Protein AF-A0A430GY52-F1 (afdb_monomer)

Secondary structure (DSSP, 8-state):
------EEEEEEEEEEEETTEEEEEEEEEPPPHHHHHHHHHHH-TT-HHHHHHHHHHHHEEEETTB-GGG--HHHHHTS-HHHHHHHHHHHHHHHHHHHHHHHHS--------------

Foldseek 3Di:
DDDPFDKDWDFFPFAADDPNDGWTIWMFTAFDVVLLVVLCVVPNPPDPVLSVLQSLLQGICDTRPDGSVRSGSVRSVPDDVRRVVVSVVRNVVSVVVVVVVVVPPPPPPPDPDDDDDDD

Sequence (119 aa):
MSVKGITITGTLKQGVEVAGVLHRDFEMRLPTLGDNIDAVDQVGGHNGVAVNAALMARQLVRLGTLEPKQITYDLLCSMHPSDYNQLDAASGELEKKRQAAIAAAPNSSASATDSSKPV

Nearest PDB structures (foldseek):
  3klu-assembly1_A  TM=5.279E-01  e=9.182E-01  Bacillus subtilis

pLDDT: mean 89.35, std 16.71, range [30.77, 98.5]

Solvent-accessible surface area (backbone atoms only — not comparable to full-atom values): 7065 Å² total; per-residue (Å²): 135,80,78,86,74,68,70,47,71,54,67,44,86,84,42,47,75,54,97,90,41,78,25,34,46,34,33,33,43,74,79,52,72,64,44,51,52,55,12,29,74,72,69,37,82,88,42,68,67,59,23,50,43,30,30,50,22,71,20,31,59,30,44,49,90,39,50,44,91,69,44,35,44,70,57,55,72,70,41,55,69,72,42,53,52,50,52,52,51,50,52,54,50,46,50,51,51,50,52,53,54,59,72,67,47,79,77,84,73,75,79,80,73,89,81,80,87,82,135

Structure (mmCIF, N/CA/C/O backbone):
data_AF-A0A430GY52-F1
#
_entry.id   AF-A0A430GY52-F1
#
loop_
_atom_site.group_PDB
_atom_site.id
_atom_site.type_symbol
_atom_site.label_atom_id
_atom_site.label_alt_id
_atom_site.label_comp_id
_atom_site.label_asym_id
_atom_site.label_entity_id
_atom_site.label_seq_id
_atom_site.pdbx_PDB_ins_code
_atom_site.Cartn_x
_atom_site.Cartn_y
_atom_site.Cartn_z
_atom_site.occupancy
_atom_site.B_iso_or_equiv
_atom_site.auth_seq_id
_atom_site.auth_comp_id
_atom_site.auth_asym_id
_atom_site.auth_atom_id
_atom_site.pdbx_PDB_model_num
ATOM 1 N N . MET A 1 1 ? 2.456 -14.881 18.045 1.00 30.77 1 MET A N 1
ATOM 2 C CA . MET A 1 1 ? 1.291 -14.136 18.568 1.00 30.77 1 MET A CA 1
ATOM 3 C C . MET A 1 1 ? 1.140 -12.889 17.712 1.00 30.77 1 MET A C 1
ATOM 5 O O . MET A 1 1 ? 1.962 -11.994 17.841 1.00 30.77 1 MET A O 1
ATOM 9 N N . SER A 1 2 ? 0.196 -12.859 16.770 1.00 35.78 2 SER A N 1
ATOM 10 C CA . SER A 1 2 ? -0.017 -11.660 15.949 1.00 35.78 2 SER A CA 1
ATOM 11 C C . SER A 1 2 ? -0.914 -10.698 16.710 1.00 35.78 2 SER A C 1
ATOM 13 O O . SER A 1 2 ? -2.072 -11.013 16.979 1.00 35.78 2 SER A O 1
ATOM 15 N N . VAL A 1 3 ? -0.382 -9.526 17.056 1.00 44.19 3 VAL A N 1
ATOM 16 C CA . VAL A 1 3 ? -1.216 -8.364 17.374 1.00 44.19 3 VAL A CA 1
ATOM 17 C C . VAL A 1 3 ? -2.144 -8.176 16.174 1.00 44.19 3 VAL A C 1
ATOM 19 O O . VAL A 1 3 ? -1.662 -8.075 15.046 1.00 44.19 3 VAL A O 1
ATOM 22 N N . LYS A 1 4 ? -3.465 -8.203 16.383 1.00 54.88 4 LYS A N 1
ATOM 23 C CA . LYS A 1 4 ? -4.430 -7.921 15.315 1.00 54.88 4 LYS A CA 1
ATOM 24 C C . LYS A 1 4 ? -4.205 -6.468 14.886 1.00 54.88 4 LYS A C 1
ATOM 26 O O . LYS A 1 4 ? -4.580 -5.551 15.609 1.00 54.88 4 LYS A O 1
ATOM 31 N N . GLY A 1 5 ? -3.476 -6.277 13.787 1.00 74.38 5 GLY A N 1
ATOM 32 C CA . GLY A 1 5 ? -3.084 -4.957 13.301 1.00 74.38 5 GLY A CA 1
ATOM 33 C C . GLY A 1 5 ? -4.307 -4.144 12.888 1.00 74.38 5 GLY A C 1
ATOM 34 O O . GLY A 1 5 ? -5.255 -4.696 12.333 1.00 74.38 5 GLY A O 1
ATOM 35 N N . ILE A 1 6 ? -4.293 -2.843 13.176 1.00 92.19 6 ILE A N 1
ATOM 36 C CA . ILE A 1 6 ? -5.305 -1.917 12.661 1.00 92.19 6 ILE A CA 1
ATOM 37 C C . ILE A 1 6 ? -5.116 -1.725 11.150 1.00 92.19 6 ILE A C 1
ATOM 39 O O . ILE A 1 6 ? -3.982 -1.718 10.662 1.00 92.19 6 ILE A O 1
ATOM 43 N N . THR A 1 7 ? -6.220 -1.552 10.427 1.00 96.56 7 THR A N 1
ATOM 44 C CA . THR A 1 7 ? -6.231 -1.230 8.994 1.00 96.56 7 THR A CA 1
ATOM 45 C C . THR A 1 7 ? -6.953 0.090 8.731 1.00 96.56 7 THR A C 1
ATOM 47 O O . THR A 1 7 ? -7.680 0.611 9.584 1.00 96.56 7 THR A O 1
ATOM 50 N N . ILE A 1 8 ? -6.718 0.667 7.552 1.00 97.69 8 ILE A N 1
ATOM 51 C CA . ILE A 1 8 ? -7.465 1.811 7.022 1.00 97.69 8 ILE A CA 1
ATOM 52 C C . ILE A 1 8 ? -7.971 1.484 5.621 1.00 97.69 8 ILE A C 1
ATOM 54 O O . ILE A 1 8 ? -7.275 0.847 4.831 1.00 97.69 8 ILE A O 1
ATOM 58 N N . THR A 1 9 ? -9.182 1.940 5.321 1.00 98.25 9 THR A N 1
ATOM 59 C CA . THR A 1 9 ? -9.810 1.827 4.005 1.00 98.25 9 THR A CA 1
ATOM 60 C C . THR A 1 9 ? -9.972 3.198 3.368 1.00 98.25 9 THR A C 1
ATOM 62 O O . THR A 1 9 ? -10.194 4.185 4.073 1.00 98.25 9 THR A O 1
ATOM 65 N N . GLY A 1 10 ? -9.959 3.252 2.042 1.00 98.06 10 GLY A N 1
ATOM 66 C CA . GLY A 1 10 ? -10.253 4.468 1.291 1.00 98.06 10 GLY A CA 1
ATOM 67 C C . GLY A 1 10 ? -10.543 4.177 -0.176 1.00 98.06 10 GLY A C 1
ATOM 68 O O . GLY A 1 10 ? -10.582 3.021 -0.589 1.00 98.06 10 GLY A O 1
ATOM 69 N N . THR A 1 11 ? -10.723 5.235 -0.964 1.00 98.44 11 THR A N 1
ATOM 70 C CA . THR A 1 11 ? -10.995 5.138 -2.403 1.00 98.44 11 THR A CA 1
ATOM 71 C C . THR A 1 11 ? -10.063 6.078 -3.164 1.00 98.44 11 THR A C 1
ATOM 73 O O . THR A 1 11 ? -10.017 7.282 -2.895 1.00 98.44 11 THR A O 1
ATOM 76 N N . LEU A 1 12 ? -9.317 5.531 -4.124 1.00 98.25 12 LEU A N 1
ATOM 77 C CA . LEU A 1 12 ? -8.441 6.290 -5.018 1.00 98.25 12 LEU A CA 1
ATOM 78 C C . LEU A 1 12 ? -9.245 7.205 -5.950 1.00 98.25 12 LEU A C 1
ATOM 80 O O . LEU A 1 12 ? -10.382 6.895 -6.330 1.00 98.25 12 LEU A O 1
ATOM 84 N N . LYS A 1 13 ? -8.663 8.337 -6.353 1.00 97.50 13 LYS A N 1
ATOM 85 C CA . LYS A 1 13 ? -9.322 9.281 -7.267 1.00 97.50 13 LYS A CA 1
ATOM 86 C C . LYS A 1 13 ? -9.437 8.727 -8.679 1.00 97.50 13 LYS A C 1
ATOM 88 O O . LYS A 1 13 ? -10.521 8.829 -9.249 1.00 97.50 13 LYS A O 1
ATOM 93 N N . GLN A 1 14 ? -8.362 8.161 -9.222 1.00 97.19 14 GLN A N 1
ATOM 94 C CA . GLN A 1 14 ? -8.348 7.638 -10.591 1.00 97.19 14 GLN A CA 1
ATOM 95 C C . GLN A 1 14 ? -8.492 6.114 -10.588 1.00 97.19 14 GLN A C 1
ATOM 97 O O . GLN A 1 14 ? -9.375 5.586 -11.257 1.00 97.19 14 GLN A O 1
ATOM 102 N N . GLY A 1 15 ? -7.732 5.428 -9.738 1.00 96.50 15 GLY A N 1
ATOM 103 C CA . GLY A 1 15 ? -7.667 3.975 -9.666 1.00 96.50 15 GLY A CA 1
ATOM 104 C C . GLY A 1 15 ? -6.614 3.380 -10.587 1.00 96.50 15 GLY A C 1
ATOM 105 O O . GLY A 1 15 ? -5.875 4.086 -11.271 1.00 96.50 15 GLY A O 1
ATOM 106 N N . VAL A 1 16 ? -6.565 2.052 -10.593 1.00 96.06 16 VAL A N 1
ATOM 107 C CA . VAL A 1 16 ? -5.673 1.268 -11.450 1.00 96.06 16 VAL A CA 1
ATOM 108 C C . VAL A 1 16 ? -6.500 0.253 -12.212 1.00 96.06 16 VAL A C 1
ATOM 110 O O . VAL A 1 16 ? -7.309 -0.456 -11.611 1.00 96.06 16 VAL A O 1
ATOM 113 N N . GLU A 1 17 ? -6.321 0.194 -13.526 1.00 95.88 17 GLU A N 1
ATOM 114 C CA . GLU A 1 17 ? -7.015 -0.773 -14.368 1.00 95.88 17 GLU A CA 1
ATOM 115 C C . GLU A 1 17 ? -6.186 -2.051 -14.502 1.00 95.88 17 GLU A C 1
ATOM 117 O O . GLU A 1 17 ? -5.039 -2.020 -14.948 1.00 95.88 17 GLU A O 1
ATOM 122 N N . VAL A 1 18 ? -6.770 -3.187 -14.122 1.00 95.62 18 VAL A N 1
ATOM 123 C CA . VAL A 1 18 ? -6.159 -4.510 -14.281 1.00 95.62 18 VAL A CA 1
ATOM 124 C C . VAL A 1 18 ? -7.169 -5.424 -14.954 1.00 95.62 18 VAL A C 1
ATOM 126 O O . VAL A 1 18 ? -8.294 -5.572 -14.486 1.00 95.62 18 VAL A O 1
ATOM 129 N N . ALA A 1 19 ? -6.775 -6.031 -16.077 1.00 93.19 19 ALA A N 1
ATOM 130 C CA . ALA A 1 19 ? -7.626 -6.935 -16.856 1.00 93.19 19 ALA A CA 1
ATOM 131 C C . ALA A 1 19 ? -9.019 -6.351 -17.196 1.00 93.19 19 ALA A C 1
ATOM 133 O O . ALA A 1 19 ? -10.023 -7.060 -17.154 1.00 93.19 19 ALA A O 1
ATOM 134 N N . GLY A 1 20 ? -9.083 -5.054 -17.524 1.00 94.75 20 GLY A N 1
ATOM 135 C CA . GLY A 1 20 ? -10.330 -4.364 -17.876 1.00 94.75 20 GLY A CA 1
ATOM 136 C C . GLY A 1 20 ? -11.199 -3.952 -16.683 1.00 94.75 20 GLY A C 1
ATOM 137 O O . GLY A 1 20 ? -12.318 -3.480 -16.879 1.00 94.75 20 GLY A O 1
ATOM 138 N N . VAL A 1 21 ? -10.721 -4.137 -15.448 1.00 97.12 21 VAL A N 1
ATOM 139 C CA . VAL A 1 21 ? -11.434 -3.747 -14.227 1.00 97.12 21 VAL A CA 1
ATOM 140 C C . VAL A 1 21 ? -10.708 -2.590 -13.554 1.00 97.12 21 VAL A C 1
ATOM 142 O O . VAL A 1 21 ? -9.527 -2.687 -13.227 1.00 97.12 21 VAL A O 1
ATOM 145 N N . LEU A 1 22 ? -11.430 -1.492 -13.316 1.00 97.62 22 LEU A N 1
ATOM 146 C CA . LEU A 1 22 ? -10.908 -0.332 -12.600 1.00 97.62 22 LEU A CA 1
ATOM 147 C C . LEU A 1 22 ? -11.013 -0.538 -11.083 1.00 97.62 22 LEU A C 1
ATOM 149 O O . LEU A 1 22 ? -12.108 -0.572 -10.518 1.00 97.62 22 LEU A O 1
ATOM 153 N N . HIS A 1 23 ? -9.871 -0.626 -10.408 1.00 98.19 23 HIS A N 1
ATOM 154 C CA . HIS A 1 23 ? -9.785 -0.812 -8.963 1.00 98.19 23 HIS A CA 1
ATOM 155 C C . HIS A 1 23 ? -9.484 0.507 -8.253 1.00 98.19 23 HIS A C 1
ATOM 157 O O . HIS A 1 23 ? -8.497 1.179 -8.552 1.00 98.19 23 HIS A O 1
ATOM 163 N N . ARG A 1 24 ? -10.334 0.880 -7.289 1.00 98.25 24 ARG A N 1
ATOM 164 C CA . ARG A 1 24 ? -10.218 2.153 -6.555 1.00 98.25 24 ARG A CA 1
ATOM 165 C C . ARG A 1 24 ? -10.275 1.995 -5.045 1.00 98.25 24 ARG A C 1
ATOM 167 O O . ARG A 1 24 ? -9.549 2.692 -4.344 1.00 98.25 24 ARG A O 1
ATOM 174 N N . ASP A 1 25 ? -11.127 1.107 -4.548 1.00 98.50 25 ASP A N 1
ATOM 175 C CA . ASP A 1 25 ? -11.296 0.922 -3.108 1.00 98.50 25 ASP A CA 1
ATOM 176 C C . ASP A 1 25 ? -10.146 0.110 -2.534 1.00 98.50 25 ASP A C 1
ATOM 178 O O . ASP A 1 25 ? -9.965 -1.044 -2.913 1.00 98.50 25 ASP A O 1
ATOM 182 N N . PHE A 1 26 ? -9.407 0.666 -1.587 1.00 98.44 26 PHE A N 1
ATOM 183 C CA . PHE A 1 26 ? -8.269 0.001 -0.974 1.00 98.44 26 PHE A CA 1
ATOM 184 C C . PHE A 1 26 ? -8.497 -0.283 0.506 1.00 98.44 26 PHE A C 1
ATOM 186 O O . PHE A 1 26 ? -9.300 0.366 1.180 1.00 98.44 26 PHE A O 1
ATOM 193 N N . GLU A 1 27 ? -7.743 -1.251 1.008 1.00 98.06 27 GLU A N 1
ATOM 194 C CA . GLU A 1 27 ? -7.498 -1.454 2.427 1.00 98.06 27 GLU A CA 1
ATOM 195 C C . GLU A 1 27 ? -5.999 -1.666 2.633 1.00 98.06 27 GLU A C 1
ATOM 197 O O . GLU A 1 27 ? -5.357 -2.396 1.873 1.00 98.06 27 GLU A O 1
ATOM 202 N N . MET A 1 28 ? -5.433 -1.038 3.662 1.00 97.12 28 MET A N 1
ATOM 203 C CA . MET A 1 28 ? -4.019 -1.180 3.996 1.00 97.12 28 MET A CA 1
ATOM 204 C C . MET A 1 28 ? -3.779 -1.322 5.495 1.00 97.12 28 MET A C 1
ATOM 206 O O . MET A 1 28 ? -4.545 -0.826 6.325 1.00 97.12 28 MET A O 1
ATOM 210 N N . ARG A 1 29 ? -2.679 -1.995 5.828 1.00 97.06 29 ARG A N 1
ATOM 211 C CA . ARG A 1 29 ? -2.168 -2.194 7.187 1.00 97.06 29 ARG A CA 1
ATOM 212 C C . ARG A 1 29 ? -0.893 -1.384 7.423 1.00 97.06 29 ARG A C 1
ATOM 214 O O . ARG A 1 29 ? -0.250 -0.893 6.495 1.00 97.06 29 ARG A O 1
ATOM 221 N N . LEU A 1 30 ? -0.481 -1.320 8.684 1.00 96.12 30 LEU A N 1
ATOM 222 C CA . LEU A 1 30 ? 0.835 -0.802 9.040 1.00 96.12 30 LEU A CA 1
ATOM 223 C C . LEU A 1 30 ? 1.960 -1.693 8.496 1.00 96.12 30 LEU A C 1
ATOM 225 O O . LEU A 1 30 ? 1.796 -2.922 8.441 1.00 96.12 30 LEU A O 1
ATOM 229 N N . PRO A 1 31 ? 3.105 -1.095 8.128 1.00 95.94 31 PRO A N 1
ATOM 230 C CA . PRO A 1 31 ? 4.265 -1.857 7.722 1.00 95.94 31 PRO A CA 1
ATOM 231 C C . PRO A 1 31 ? 4.922 -2.496 8.951 1.00 95.94 31 PRO A C 1
ATOM 233 O O . PRO A 1 31 ? 4.866 -1.989 10.072 1.00 95.94 31 PRO A O 1
ATOM 236 N N . THR A 1 32 ? 5.579 -3.620 8.725 1.00 95.69 32 THR A N 1
ATOM 237 C CA . THR A 1 32 ? 6.489 -4.265 9.668 1.00 95.69 32 THR A CA 1
ATOM 238 C C . THR A 1 32 ? 7.934 -3.997 9.250 1.00 95.69 32 THR A C 1
ATOM 240 O O . THR A 1 32 ? 8.208 -3.534 8.140 1.00 95.69 32 THR A O 1
ATOM 243 N N . LEU A 1 33 ? 8.890 -4.325 10.123 1.00 97.44 33 LEU A N 1
ATOM 244 C CA . LEU A 1 33 ? 10.299 -4.321 9.728 1.00 97.44 33 LEU A CA 1
ATOM 245 C C . LEU A 1 33 ? 10.569 -5.321 8.589 1.00 97.44 33 LEU A C 1
ATOM 247 O O . LEU A 1 33 ? 11.347 -5.011 7.696 1.00 97.44 33 LEU A O 1
ATOM 251 N N . GLY A 1 34 ? 9.893 -6.477 8.585 1.00 98.19 34 GLY A N 1
ATOM 252 C CA . GLY A 1 34 ? 10.007 -7.459 7.503 1.00 98.19 34 GLY A CA 1
ATOM 253 C C . GLY A 1 34 ? 9.614 -6.874 6.148 1.00 98.19 34 GLY A C 1
ATOM 254 O O . GLY A 1 34 ? 10.345 -7.039 5.184 1.00 98.19 34 GLY A O 1
ATOM 255 N N . ASP A 1 35 ? 8.541 -6.077 6.097 1.00 97.75 35 ASP A N 1
ATOM 256 C CA . ASP A 1 35 ? 8.132 -5.419 4.848 1.00 97.75 35 ASP A CA 1
ATOM 257 C C . ASP A 1 35 ? 9.191 -4.441 4.323 1.00 97.75 35 ASP A C 1
ATOM 259 O O . ASP A 1 35 ? 9.358 -4.310 3.114 1.00 97.75 35 ASP A O 1
ATOM 263 N N . ASN A 1 36 ? 9.908 -3.759 5.224 1.00 97.81 36 ASN A N 1
ATOM 264 C CA . ASN A 1 36 ? 10.992 -2.851 4.847 1.00 97.81 36 ASN A CA 1
ATOM 265 C C . ASN A 1 36 ? 12.185 -3.616 4.268 1.00 97.81 36 ASN A C 1
ATOM 267 O O . ASN A 1 36 ? 12.717 -3.213 3.237 1.00 97.81 36 ASN A O 1
ATOM 271 N N . ILE A 1 37 ? 12.587 -4.712 4.918 1.00 98.38 37 ILE A N 1
ATOM 272 C CA . ILE A 1 37 ? 13.681 -5.568 4.443 1.00 98.38 37 ILE A CA 1
ATOM 273 C C . ILE A 1 37 ? 13.324 -6.130 3.067 1.00 98.38 37 ILE A C 1
ATOM 275 O O . ILE A 1 37 ? 14.066 -5.914 2.114 1.00 98.38 37 ILE A O 1
ATOM 279 N N . ASP A 1 38 ? 12.140 -6.728 2.931 1.00 98.00 38 ASP A N 1
ATOM 280 C CA . ASP A 1 38 ? 11.689 -7.314 1.670 1.00 98.00 38 ASP A CA 1
ATOM 281 C C . ASP A 1 38 ? 11.574 -6.270 0.544 1.00 98.00 38 ASP A C 1
ATOM 283 O O . ASP A 1 38 ? 11.802 -6.582 -0.624 1.00 98.00 38 ASP A O 1
ATOM 287 N N . ALA A 1 39 ? 11.196 -5.026 0.864 1.00 98.19 39 ALA A N 1
ATOM 288 C CA . ALA A 1 39 ? 11.157 -3.936 -0.108 1.00 98.19 39 ALA A CA 1
ATOM 289 C C . ALA A 1 39 ? 12.564 -3.570 -0.602 1.00 98.19 39 ALA A C 1
ATOM 291 O O . ALA A 1 39 ? 12.773 -3.453 -1.809 1.00 98.19 39 ALA A O 1
ATOM 292 N N . VAL A 1 40 ? 13.532 -3.427 0.310 1.00 98.19 40 VAL A N 1
ATOM 293 C CA . VAL A 1 40 ? 14.932 -3.137 -0.036 1.00 98.19 40 VAL A CA 1
ATOM 294 C C . VAL A 1 40 ? 15.559 -4.287 -0.819 1.00 98.19 40 VAL A C 1
ATOM 296 O O . VAL A 1 40 ? 16.224 -4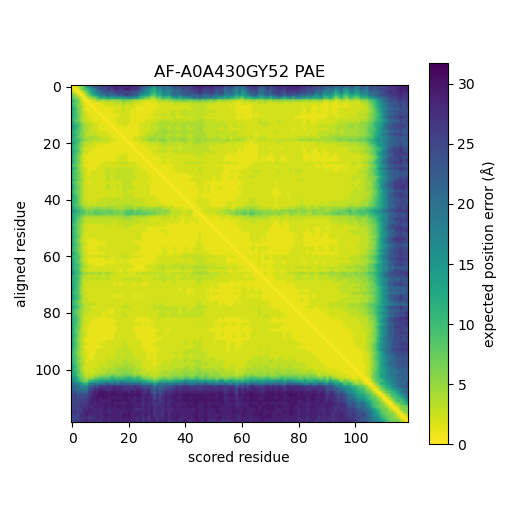.029 -1.820 1.00 98.19 40 VAL A O 1
ATOM 299 N N . ASP A 1 41 ? 15.318 -5.534 -0.421 1.00 98.12 41 ASP A N 1
ATOM 300 C CA . ASP A 1 41 ? 15.834 -6.717 -1.118 1.00 98.12 41 ASP A CA 1
ATOM 301 C C . ASP A 1 41 ? 15.270 -6.829 -2.542 1.00 98.12 41 ASP A C 1
ATOM 303 O O . ASP A 1 41 ? 15.968 -7.259 -3.461 1.00 98.12 41 ASP A O 1
ATOM 307 N N . GLN A 1 42 ? 14.021 -6.400 -2.749 1.00 97.31 42 GLN A N 1
ATOM 308 C CA . GLN A 1 42 ? 13.362 -6.457 -4.051 1.00 97.31 42 GLN A CA 1
ATOM 309 C C . GLN A 1 42 ? 13.897 -5.425 -5.054 1.00 97.31 42 GLN A C 1
ATOM 311 O O . GLN A 1 42 ? 14.084 -5.765 -6.221 1.00 97.31 42 GLN A O 1
ATOM 316 N N . VAL A 1 43 ? 14.088 -4.166 -4.642 1.00 97.38 43 VAL A N 1
ATOM 317 C CA . VAL A 1 43 ? 14.399 -3.058 -5.579 1.00 97.38 43 VAL A CA 1
ATOM 318 C C . VAL A 1 43 ? 15.794 -2.453 -5.390 1.00 97.38 43 VAL A C 1
ATOM 320 O O . VAL A 1 43 ? 16.243 -1.638 -6.198 1.00 97.38 43 VAL A O 1
ATOM 323 N N . GLY A 1 44 ? 16.502 -2.855 -4.336 1.00 95.94 44 GLY A N 1
ATOM 324 C CA . GLY A 1 44 ? 17.758 -2.260 -3.898 1.00 95.94 44 GLY A CA 1
ATOM 325 C C . GLY A 1 44 ? 17.566 -0.945 -3.130 1.00 95.94 44 GLY A C 1
ATOM 326 O O . GLY A 1 44 ? 16.630 -0.183 -3.351 1.00 95.94 44 GLY A O 1
ATOM 327 N N . GLY A 1 45 ? 18.506 -0.628 -2.237 1.00 91.88 45 GLY A N 1
ATOM 328 C CA . GLY A 1 45 ? 18.423 0.548 -1.352 1.00 91.88 45 GLY A CA 1
ATOM 329 C C . GLY A 1 45 ? 18.846 1.893 -1.962 1.00 91.88 45 GLY A C 1
ATOM 330 O O . GLY A 1 45 ? 18.915 2.887 -1.247 1.00 91.88 45 GLY A O 1
ATOM 331 N N . HIS A 1 46 ? 19.175 1.949 -3.255 1.00 94.19 46 HIS A N 1
ATOM 332 C CA . HIS A 1 46 ? 19.760 3.141 -3.887 1.00 94.19 46 HIS A CA 1
ATOM 333 C C . HIS A 1 46 ? 18.717 4.197 -4.297 1.00 94.19 46 HIS A C 1
ATOM 335 O O . HIS A 1 46 ? 19.066 5.363 -4.475 1.00 94.19 46 HIS A O 1
ATOM 341 N N . ASN A 1 47 ? 17.444 3.810 -4.439 1.00 95.62 47 ASN A N 1
ATOM 342 C CA . ASN A 1 47 ? 16.343 4.707 -4.777 1.00 95.62 47 ASN A CA 1
ATOM 343 C C . ASN A 1 47 ? 15.239 4.614 -3.716 1.00 95.62 47 ASN A C 1
ATOM 345 O O . ASN A 1 47 ? 14.417 3.699 -3.734 1.00 95.62 47 ASN A O 1
ATOM 349 N N . GLY A 1 48 ? 15.189 5.600 -2.817 1.00 95.69 48 GLY A N 1
ATOM 350 C CA . GLY A 1 48 ? 14.198 5.637 -1.739 1.00 95.69 48 GLY A CA 1
ATOM 351 C C . GLY A 1 48 ? 12.745 5.670 -2.226 1.00 95.69 48 GLY A C 1
ATOM 352 O O . GLY A 1 48 ? 11.873 5.116 -1.567 1.00 95.69 48 GLY A O 1
ATOM 353 N N . VAL A 1 49 ? 12.471 6.245 -3.403 1.00 95.94 49 VAL A N 1
ATOM 354 C CA . VAL A 1 49 ? 11.116 6.250 -3.982 1.00 95.94 49 VAL A CA 1
ATOM 355 C C . VAL A 1 49 ? 10.712 4.841 -4.409 1.00 95.94 49 VAL A C 1
ATOM 357 O O . VAL A 1 49 ? 9.594 4.415 -4.131 1.00 95.94 49 VAL A O 1
ATOM 360 N N . ALA A 1 50 ? 11.629 4.095 -5.032 1.00 97.50 50 ALA A N 1
ATOM 361 C CA . ALA A 1 50 ? 11.375 2.709 -5.414 1.00 97.50 50 ALA A CA 1
ATOM 362 C C . ALA A 1 50 ? 11.144 1.822 -4.181 1.00 97.50 50 ALA A C 1
ATOM 364 O O . ALA A 1 50 ? 10.187 1.049 -4.160 1.00 97.50 50 ALA A O 1
ATOM 365 N N . VAL A 1 51 ? 11.964 1.983 -3.135 1.00 98.19 51 VAL A N 1
ATOM 366 C CA . VA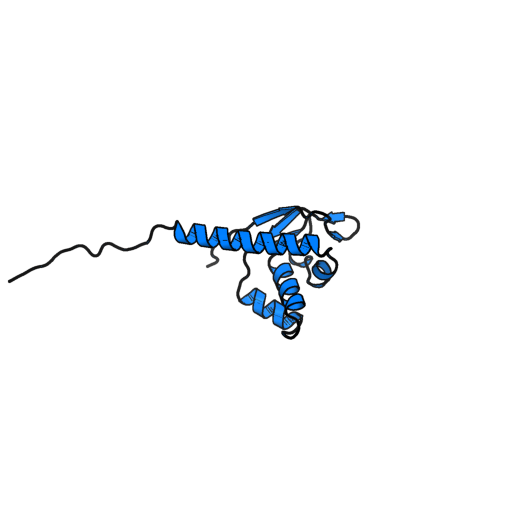L A 1 51 ? 11.799 1.258 -1.863 1.00 98.19 51 VAL A CA 1
ATOM 367 C C . VAL A 1 51 ? 10.442 1.569 -1.232 1.00 98.19 51 VAL A C 1
ATOM 369 O O . VAL A 1 51 ? 9.724 0.647 -0.853 1.00 98.19 51 VAL A O 1
ATOM 372 N N . ASN A 1 52 ? 10.046 2.843 -1.177 1.00 97.69 52 ASN A N 1
ATOM 373 C CA . ASN A 1 52 ? 8.757 3.240 -0.610 1.00 97.69 52 ASN A CA 1
ATOM 374 C C . ASN A 1 52 ? 7.573 2.679 -1.408 1.00 97.69 52 ASN A C 1
ATOM 376 O O . ASN A 1 52 ? 6.604 2.221 -0.809 1.00 97.69 52 ASN A O 1
ATOM 380 N N . ALA A 1 53 ? 7.656 2.639 -2.739 1.00 98.00 53 ALA A N 1
ATOM 381 C CA . ALA A 1 53 ? 6.619 2.015 -3.555 1.00 98.00 53 ALA A CA 1
ATOM 382 C C . ALA A 1 53 ? 6.547 0.494 -3.335 1.00 98.00 53 ALA A C 1
ATOM 384 O O . ALA A 1 53 ? 5.457 -0.053 -3.183 1.00 98.00 53 ALA A O 1
ATOM 385 N N . ALA A 1 54 ? 7.687 -0.196 -3.241 1.00 98.38 54 ALA A N 1
ATOM 386 C CA . ALA A 1 54 ? 7.710 -1.626 -2.934 1.00 98.38 54 ALA A CA 1
ATOM 387 C C . ALA A 1 54 ? 7.157 -1.919 -1.527 1.00 98.38 54 ALA A C 1
ATOM 389 O O . ALA A 1 54 ? 6.411 -2.880 -1.342 1.00 98.38 54 ALA A O 1
ATOM 390 N N . LEU A 1 55 ? 7.455 -1.060 -0.549 1.00 98.44 55 LEU A N 1
ATOM 391 C CA . LEU A 1 55 ? 6.890 -1.132 0.796 1.00 98.44 55 LEU A CA 1
ATOM 392 C C . LEU A 1 55 ? 5.370 -0.922 0.776 1.00 98.44 55 LEU A C 1
ATOM 394 O O . LEU A 1 55 ? 4.630 -1.719 1.351 1.00 98.44 55 LEU A O 1
ATOM 398 N N . MET A 1 56 ? 4.897 0.106 0.070 1.00 98.50 56 MET A N 1
ATOM 399 C CA . MET A 1 56 ? 3.477 0.439 -0.043 1.00 98.50 56 MET A CA 1
ATOM 400 C C . MET A 1 56 ? 2.666 -0.717 -0.647 1.00 98.50 56 MET A C 1
ATOM 402 O O . MET A 1 56 ? 1.578 -1.030 -0.161 1.00 98.50 56 MET A O 1
ATOM 406 N N . ALA A 1 57 ? 3.219 -1.420 -1.641 1.00 98.19 57 ALA A N 1
ATOM 407 C CA . ALA A 1 57 ? 2.589 -2.603 -2.228 1.00 98.19 57 ALA A CA 1
ATOM 408 C C . ALA A 1 57 ? 2.334 -3.697 -1.174 1.00 98.19 57 ALA A C 1
ATOM 410 O O . ALA A 1 57 ? 1.271 -4.310 -1.152 1.00 98.19 57 ALA A O 1
ATOM 411 N N . ARG A 1 58 ? 3.271 -3.889 -0.236 1.00 97.81 58 ARG A N 1
ATOM 412 C CA . ARG A 1 58 ? 3.172 -4.881 0.854 1.00 97.81 58 ARG A CA 1
ATOM 413 C C . ARG A 1 58 ? 2.196 -4.480 1.957 1.00 97.81 58 ARG A C 1
ATOM 415 O O . ARG A 1 58 ? 1.707 -5.342 2.695 1.00 97.81 58 ARG A O 1
ATOM 422 N N . GLN A 1 59 ? 1.934 -3.183 2.099 1.00 97.62 59 GLN A N 1
ATOM 423 C CA . GLN A 1 59 ? 0.968 -2.653 3.058 1.00 97.62 59 GLN A CA 1
ATOM 424 C C . GLN A 1 59 ? -0.476 -2.810 2.583 1.00 97.62 59 GLN A C 1
ATOM 426 O O . GLN A 1 59 ? -1.375 -2.922 3.420 1.00 97.62 59 GLN A O 1
ATOM 431 N N . LEU A 1 60 ? -0.713 -2.810 1.272 1.00 97.81 60 LEU A N 1
ATOM 432 C CA . LEU A 1 60 ? -2.040 -3.006 0.703 1.00 97.81 60 LEU A CA 1
ATOM 433 C C . LEU A 1 60 ? -2.488 -4.458 0.890 1.00 97.81 60 LEU A C 1
ATOM 435 O O . LEU A 1 60 ? -1.898 -5.393 0.355 1.00 97.81 60 LEU A O 1
ATOM 439 N N . VAL A 1 61 ? -3.564 -4.643 1.652 1.00 96.44 61 VAL A N 1
ATOM 440 C CA . VAL A 1 61 ? -4.196 -5.959 1.824 1.00 96.44 61 VAL A CA 1
ATOM 441 C C . VAL A 1 61 ? -5.288 -6.200 0.783 1.00 96.44 61 VAL A C 1
ATOM 443 O O . VAL A 1 61 ? -5.665 -7.343 0.551 1.00 96.44 61 VAL A O 1
ATOM 446 N N . ARG A 1 62 ? -5.789 -5.131 0.150 1.00 97.19 62 ARG A N 1
ATOM 447 C CA . ARG A 1 62 ? -6.776 -5.190 -0.931 1.00 97.19 62 ARG A CA 1
ATOM 448 C C . ARG A 1 62 ? -6.726 -3.922 -1.782 1.00 97.19 62 ARG A C 1
ATOM 450 O O . ARG A 1 62 ? -6.623 -2.824 -1.235 1.00 97.19 62 ARG A O 1
ATOM 457 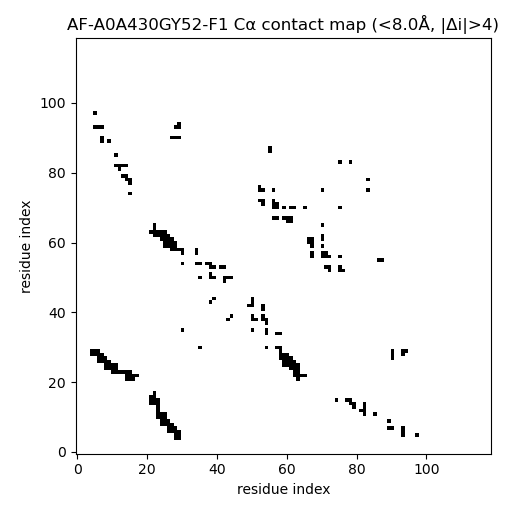N N . LEU A 1 63 ? -6.897 -4.066 -3.096 1.00 98.06 63 LEU A N 1
ATOM 458 C CA . LEU A 1 63 ? -7.164 -2.966 -4.031 1.00 98.06 63 LEU A CA 1
ATOM 459 C C . LEU A 1 63 ? -8.249 -3.396 -5.024 1.00 98.06 63 LEU A C 1
ATOM 461 O O . LEU A 1 63 ? -8.022 -4.202 -5.917 1.00 98.06 63 LEU A O 1
ATOM 465 N N . GLY A 1 64 ? -9.465 -2.893 -4.842 1.00 97.31 64 GLY A N 1
ATOM 466 C CA . GLY A 1 64 ? -10.659 -3.388 -5.516 1.00 97.31 64 GLY A CA 1
ATOM 467 C C . GLY A 1 64 ? -10.876 -4.865 -5.196 1.00 97.31 64 GLY A C 1
ATOM 468 O O . GLY A 1 64 ? -11.152 -5.212 -4.046 1.00 97.31 64 GLY A O 1
ATOM 469 N N . THR A 1 65 ? -10.731 -5.713 -6.212 1.00 96.62 65 THR A N 1
ATOM 470 C CA . THR A 1 65 ? -10.821 -7.177 -6.107 1.00 96.62 65 THR A CA 1
ATOM 471 C C . THR A 1 65 ? -9.450 -7.854 -6.176 1.00 96.62 65 THR A C 1
ATOM 473 O O . THR A 1 65 ? -9.389 -9.075 -6.270 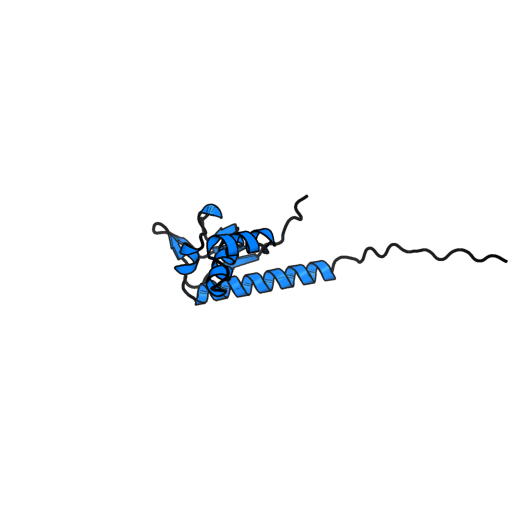1.00 96.62 65 THR A O 1
ATOM 476 N N . LEU A 1 66 ? -8.358 -7.081 -6.195 1.00 97.06 66 LEU A N 1
ATOM 477 C CA . LEU A 1 66 ? -7.001 -7.615 -6.192 1.00 97.06 66 LEU A CA 1
ATOM 478 C C . LEU A 1 66 ? -6.624 -8.071 -4.783 1.00 97.06 66 LEU A C 1
ATOM 480 O O . LEU A 1 66 ? -6.722 -7.299 -3.823 1.00 97.06 66 LEU A O 1
ATOM 484 N N . GLU A 1 67 ? -6.152 -9.310 -4.697 1.00 91.69 67 GLU A N 1
ATOM 485 C CA . GLU A 1 67 ? -5.560 -9.897 -3.496 1.00 91.69 67 GLU A CA 1
ATOM 486 C C . GLU A 1 67 ? -4.111 -9.409 -3.305 1.00 91.69 67 GLU A C 1
ATOM 488 O O . GLU A 1 67 ? -3.461 -9.045 -4.290 1.00 91.69 67 GLU A O 1
ATOM 493 N N . PRO A 1 68 ? -3.528 -9.478 -2.089 1.00 93.69 68 PRO A N 1
ATOM 494 C CA . PRO A 1 68 ? -2.190 -8.943 -1.801 1.00 93.69 68 PRO A CA 1
ATOM 495 C C . PRO A 1 68 ? -1.093 -9.389 -2.777 1.00 93.69 68 PRO A C 1
ATOM 497 O O . PRO A 1 68 ? -0.216 -8.615 -3.138 1.00 93.69 68 PRO A O 1
ATOM 500 N N . LYS A 1 69 ? -1.150 -10.638 -3.259 1.00 94.81 69 LYS A N 1
ATOM 501 C CA . LYS A 1 69 ? -0.153 -11.187 -4.198 1.00 94.81 69 LYS A CA 1
ATOM 502 C C . LYS A 1 69 ? -0.202 -10.553 -5.592 1.00 94.81 69 LYS A C 1
ATOM 504 O O . LYS A 1 69 ? 0.754 -10.692 -6.346 1.00 94.81 69 LYS A O 1
ATOM 509 N N . GLN A 1 70 ? -1.315 -9.916 -5.945 1.00 96.62 70 GLN A N 1
ATOM 510 C CA . GLN A 1 70 ? -1.511 -9.227 -7.221 1.00 96.62 70 GLN A CA 1
ATOM 511 C C . GLN A 1 70 ? -1.142 -7.741 -7.129 1.00 96.62 70 GLN A C 1
ATOM 513 O O . GLN A 1 70 ? -0.997 -7.085 -8.157 1.00 96.62 70 GLN A O 1
ATOM 518 N N . ILE A 1 71 ? -0.982 -7.209 -5.914 1.00 97.69 71 ILE A N 1
ATOM 519 C CA . ILE A 1 71 ? -0.615 -5.817 -5.668 1.00 97.69 71 ILE A CA 1
ATOM 520 C C . ILE A 1 71 ? 0.910 -5.737 -5.613 1.00 97.69 71 ILE A C 1
ATOM 522 O O . ILE A 1 71 ? 1.532 -5.927 -4.571 1.00 97.69 71 ILE A O 1
ATOM 526 N N . THR A 1 72 ? 1.528 -5.533 -6.773 1.00 97.69 72 THR A N 1
ATOM 527 C CA . THR A 1 72 ? 2.986 -5.573 -6.933 1.00 97.69 72 THR A CA 1
ATOM 528 C C . THR A 1 72 ? 3.606 -4.177 -6.963 1.00 97.69 72 THR A C 1
ATOM 530 O O . THR A 1 72 ? 2.925 -3.175 -7.171 1.00 97.69 72 THR A O 1
ATOM 533 N N . TYR A 1 73 ? 4.931 -4.117 -6.803 1.00 97.69 73 TYR A N 1
ATOM 534 C CA . TYR A 1 73 ? 5.714 -2.902 -7.050 1.00 97.69 73 TYR A CA 1
ATOM 535 C C . TYR A 1 73 ? 5.427 -2.310 -8.441 1.00 97.69 73 TYR A C 1
ATOM 537 O O . TYR A 1 73 ? 5.111 -1.129 -8.545 1.00 97.69 73 TYR A O 1
ATOM 545 N N . ASP A 1 74 ? 5.443 -3.143 -9.486 1.00 97.44 74 ASP A N 1
ATOM 546 C CA . ASP A 1 74 ? 5.196 -2.701 -10.865 1.00 97.44 74 ASP A CA 1
ATOM 547 C C . ASP A 1 74 ? 3.786 -2.123 -11.044 1.00 97.44 74 ASP A C 1
ATOM 549 O O . ASP A 1 74 ? 3.608 -1.118 -11.735 1.00 97.44 74 ASP A O 1
ATOM 553 N N . LEU A 1 75 ? 2.784 -2.710 -10.375 1.00 97.19 75 LEU A N 1
ATOM 554 C CA . LEU A 1 75 ? 1.428 -2.165 -10.361 1.00 97.19 75 LEU A CA 1
ATOM 555 C C . LEU A 1 75 ? 1.416 -0.761 -9.749 1.00 97.19 75 LEU A C 1
ATOM 557 O O . LEU A 1 75 ? 0.822 0.150 -10.323 1.00 97.19 75 LEU A O 1
ATOM 561 N N . LEU A 1 76 ? 2.103 -0.561 -8.622 1.00 97.38 76 LEU A N 1
ATOM 562 C CA . LEU A 1 76 ? 2.199 0.752 -7.985 1.00 97.38 76 LEU A CA 1
ATOM 563 C C . LEU A 1 76 ? 2.949 1.769 -8.853 1.00 97.38 76 LEU A C 1
ATOM 565 O O . LEU A 1 76 ? 2.546 2.928 -8.909 1.00 97.38 76 LEU A O 1
ATOM 569 N N . CYS A 1 77 ? 3.982 1.347 -9.583 1.00 96.88 77 CYS A N 1
ATOM 570 C CA . CYS A 1 77 ? 4.682 2.201 -10.545 1.00 96.88 77 CYS A CA 1
ATOM 571 C C . CYS A 1 77 ? 3.809 2.632 -11.732 1.00 96.88 77 CYS A C 1
ATOM 573 O O . CYS A 1 77 ? 4.104 3.652 -12.354 1.00 96.88 77 CYS A O 1
ATOM 575 N N . SER A 1 78 ? 2.737 1.895 -12.039 1.00 95.81 78 SER A N 1
ATOM 576 C CA . SER A 1 78 ? 1.764 2.276 -13.073 1.00 95.81 78 SER A CA 1
ATOM 577 C C . SER A 1 78 ? 0.709 3.282 -12.592 1.00 95.81 78 SER A C 1
ATOM 579 O O . SER A 1 78 ? -0.023 3.846 -13.405 1.00 95.81 78 SER A O 1
ATOM 581 N N . MET A 1 79 ? 0.616 3.521 -11.279 1.00 96.06 79 MET A N 1
ATOM 582 C CA . MET A 1 79 ? -0.380 4.421 -10.703 1.00 96.06 79 MET A CA 1
ATOM 583 C C . MET A 1 79 ? -0.111 5.875 -11.073 1.00 96.06 79 MET A C 1
ATOM 585 O O . MET A 1 79 ? 1.032 6.331 -11.138 1.00 96.06 79 MET A O 1
ATOM 589 N N . HIS A 1 80 ? -1.182 6.657 -11.190 1.00 96.75 80 HIS A N 1
ATOM 590 C CA . HIS A 1 80 ? -1.028 8.101 -11.231 1.00 96.75 80 HIS A CA 1
ATOM 591 C C . HIS A 1 80 ? -0.428 8.612 -9.900 1.00 96.75 80 HIS A C 1
ATOM 593 O O . HIS A 1 80 ? -0.893 8.204 -8.829 1.00 96.75 80 HIS A O 1
ATOM 599 N N . PRO A 1 81 ? 0.531 9.563 -9.914 1.00 96.44 81 PRO A N 1
ATOM 600 C CA . PRO A 1 81 ? 1.180 10.054 -8.693 1.00 96.44 81 PRO A CA 1
ATOM 601 C C . PRO A 1 81 ? 0.215 10.575 -7.618 1.00 96.44 81 PRO A C 1
ATOM 603 O O . PRO A 1 81 ? 0.471 10.434 -6.425 1.00 96.44 81 PRO A O 1
ATOM 606 N N . SER A 1 82 ? -0.928 11.151 -8.016 1.00 97.19 82 SER A N 1
ATOM 607 C CA . SER A 1 82 ? -1.953 11.600 -7.059 1.00 97.19 82 SER A CA 1
ATOM 608 C C . SER A 1 82 ? -2.516 10.470 -6.209 1.00 97.19 82 SER A C 1
ATOM 610 O O . SER A 1 82 ? -2.818 10.699 -5.045 1.00 97.19 82 SER A O 1
ATOM 612 N N . ASP A 1 83 ? -2.687 9.287 -6.791 1.00 98.19 83 ASP A N 1
ATOM 613 C CA . ASP A 1 83 ? -3.273 8.141 -6.106 1.00 98.19 83 ASP A CA 1
ATOM 614 C C . ASP A 1 83 ? -2.242 7.510 -5.169 1.00 98.19 83 ASP A C 1
ATOM 616 O O . ASP A 1 83 ? -2.578 7.177 -4.035 1.00 98.19 83 ASP A O 1
ATOM 620 N N . TYR A 1 84 ? -0.968 7.471 -5.575 1.00 98.19 84 TYR A N 1
ATOM 621 C CA . TYR A 1 84 ? 0.130 7.116 -4.673 1.00 98.19 84 TYR A CA 1
ATOM 622 C C . TYR A 1 84 ? 0.178 8.044 -3.448 1.00 98.19 84 TYR A C 1
ATOM 624 O O . TYR A 1 84 ? 0.228 7.577 -2.313 1.00 98.19 84 TYR A O 1
ATOM 632 N N . ASN A 1 85 ? 0.062 9.361 -3.655 1.00 97.88 85 ASN A N 1
ATOM 633 C CA . ASN A 1 85 ? 0.027 10.328 -2.554 1.00 97.88 85 ASN A CA 1
ATOM 634 C C . ASN A 1 85 ? -1.174 10.115 -1.612 1.00 97.88 85 ASN A C 1
ATOM 636 O O . ASN A 1 85 ? -1.080 10.418 -0.425 1.00 97.88 85 ASN A O 1
ATOM 640 N N . GLN A 1 86 ? -2.307 9.600 -2.110 1.00 98.38 86 GLN A N 1
ATOM 641 C CA . GLN A 1 86 ? -3.445 9.248 -1.252 1.00 98.38 86 GLN A CA 1
ATOM 642 C C . GLN A 1 86 ? -3.150 8.030 -0.376 1.00 98.38 86 GLN A C 1
ATOM 644 O O . GLN A 1 86 ? -3.541 8.024 0.791 1.00 98.38 86 GLN A O 1
ATOM 649 N N . LEU A 1 87 ? -2.461 7.023 -0.916 1.00 98.31 87 LEU A N 1
ATOM 650 C CA . LEU A 1 87 ? -2.026 5.862 -0.140 1.00 98.31 87 LEU A CA 1
ATOM 651 C C . LEU A 1 87 ? -1.012 6.259 0.938 1.00 98.31 87 LEU A C 1
ATOM 653 O O . LEU A 1 87 ? -1.138 5.836 2.085 1.00 98.31 87 LEU A O 1
ATOM 657 N N . ASP A 1 88 ? -0.055 7.125 0.600 1.00 98.00 88 ASP A N 1
ATOM 658 C CA . ASP A 1 88 ? 0.929 7.645 1.556 1.00 98.00 88 ASP A CA 1
ATOM 659 C C . ASP A 1 88 ? 0.262 8.427 2.700 1.00 98.00 88 ASP A C 1
ATOM 661 O O . ASP A 1 88 ? 0.509 8.166 3.881 1.00 98.00 88 ASP A O 1
ATOM 665 N N . ALA A 1 89 ? -0.690 9.305 2.368 1.00 98.38 89 ALA A N 1
ATOM 666 C CA . ALA A 1 89 ? -1.481 10.019 3.366 1.00 98.38 89 ALA A CA 1
ATOM 667 C C . ALA A 1 89 ? -2.271 9.060 4.277 1.00 98.38 89 ALA A C 1
ATOM 669 O O . ALA A 1 89 ? -2.262 9.226 5.499 1.00 98.38 89 ALA A O 1
ATOM 670 N N . ALA A 1 90 ? -2.910 8.033 3.706 1.00 98.31 90 ALA A 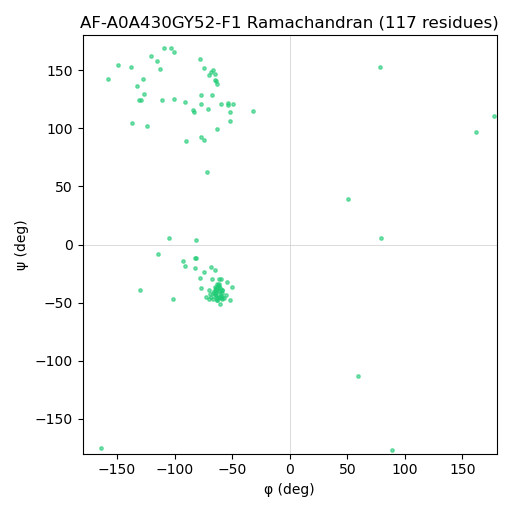N 1
ATOM 671 C CA . ALA A 1 90 ? -3.643 7.025 4.468 1.00 98.31 90 ALA A CA 1
ATOM 672 C C . ALA A 1 90 ? -2.722 6.201 5.388 1.00 98.31 90 ALA A C 1
ATOM 674 O O . ALA A 1 90 ? -3.092 5.926 6.531 1.00 98.31 90 ALA A O 1
ATOM 675 N N . SER A 1 91 ? -1.506 5.872 4.940 1.00 97.19 91 SER A N 1
ATOM 676 C CA . SER A 1 91 ? -0.468 5.236 5.766 1.00 97.19 91 SER A CA 1
ATOM 677 C C . SER A 1 91 ? -0.123 6.102 6.984 1.00 97.19 91 SER A C 1
ATOM 679 O O . SER A 1 91 ? -0.141 5.629 8.124 1.00 97.19 91 SER A O 1
ATOM 681 N N . GLY A 1 92 ? 0.093 7.405 6.770 1.00 97.69 92 GLY A N 1
ATOM 682 C CA . GLY A 1 92 ? 0.354 8.361 7.848 1.00 97.69 92 GLY A CA 1
ATOM 683 C C . GLY A 1 92 ? -0.821 8.525 8.820 1.00 97.69 92 GLY A C 1
ATOM 684 O O . GLY A 1 92 ? -0.621 8.646 10.030 1.00 97.69 92 GLY A O 1
ATOM 685 N N . GLU A 1 93 ? -2.061 8.506 8.328 1.00 97.94 93 GLU A N 1
ATOM 686 C CA . GLU A 1 93 ? -3.256 8.503 9.181 1.00 97.94 93 GLU A CA 1
ATOM 687 C C . GLU A 1 93 ? -3.384 7.226 10.010 1.00 97.94 93 GLU A C 1
ATOM 689 O O . GLU A 1 93 ? -3.767 7.287 11.181 1.00 97.94 93 GLU A O 1
ATOM 694 N N . LEU A 1 94 ? -3.062 6.073 9.426 1.00 96.56 94 LEU A N 1
ATOM 695 C CA . LEU A 1 94 ? -3.096 4.805 10.136 1.00 96.56 94 LEU A CA 1
ATOM 696 C C . LEU A 1 94 ? -2.076 4.781 11.280 1.00 96.56 94 LEU A C 1
ATOM 698 O O . LEU A 1 94 ? -2.416 4.347 12.381 1.00 96.56 94 LEU A O 1
ATOM 702 N N . GLU A 1 95 ? -0.873 5.316 11.066 1.00 95.25 95 GLU A N 1
ATOM 703 C CA . GLU A 1 95 ? 0.131 5.425 12.129 1.00 95.25 95 GLU A CA 1
ATOM 704 C C . GLU A 1 95 ? -0.365 6.346 13.252 1.00 95.25 95 GLU A C 1
ATOM 706 O O . GLU A 1 95 ? -0.404 5.930 14.411 1.00 95.25 95 GLU A O 1
ATOM 711 N N . LYS A 1 96 ? -0.927 7.519 12.920 1.00 96.12 96 LYS A N 1
ATOM 712 C CA . LYS A 1 96 ? -1.560 8.406 13.918 1.00 96.12 96 LYS A CA 1
ATOM 713 C C . LYS A 1 96 ? -2.647 7.696 14.730 1.00 96.12 96 LYS A C 1
ATOM 715 O O . LYS A 1 96 ? -2.693 7.848 15.952 1.00 96.12 96 LYS A O 1
ATOM 720 N N . LYS A 1 97 ? -3.510 6.901 14.082 1.00 94.19 97 LYS A N 1
ATOM 721 C CA . LYS A 1 97 ? -4.542 6.100 14.771 1.00 94.19 97 LYS A CA 1
ATOM 722 C C . LYS A 1 97 ? -3.915 5.095 15.736 1.00 94.19 97 LYS A C 1
ATOM 724 O O . LYS A 1 97 ? -4.410 4.933 16.850 1.00 94.19 97 LYS A O 1
ATOM 729 N N . ARG A 1 98 ? -2.811 4.456 15.344 1.00 93.69 98 ARG A N 1
ATOM 730 C CA . ARG A 1 98 ? -2.056 3.537 16.203 1.00 93.69 98 ARG A CA 1
ATOM 731 C C . ARG A 1 98 ? -1.473 4.250 17.418 1.00 93.69 98 ARG A C 1
ATOM 733 O O . ARG A 1 98 ? -1.642 3.752 18.528 1.00 93.69 98 ARG A O 1
ATOM 740 N N . GLN A 1 99 ? -0.825 5.405 17.238 1.00 92.75 99 GLN A N 1
ATOM 741 C CA . GLN A 1 99 ? -0.314 6.197 18.363 1.00 92.75 99 GLN A CA 1
ATOM 742 C C . GLN A 1 99 ? -1.433 6.606 19.319 1.00 92.75 99 GLN A C 1
ATOM 744 O O . GLN A 1 99 ? -1.278 6.457 20.528 1.00 92.75 99 GLN A O 1
ATOM 749 N N . ALA A 1 100 ? -2.563 7.084 18.793 1.00 92.19 100 ALA A N 1
ATOM 750 C CA . ALA A 1 100 ? -3.706 7.465 19.614 1.00 92.19 100 ALA A CA 1
ATOM 751 C C . ALA A 1 100 ? -4.252 6.273 20.419 1.00 92.19 100 ALA A C 1
ATOM 753 O O . ALA A 1 100 ? -4.530 6.413 21.608 1.00 92.19 100 ALA A O 1
ATOM 754 N N . ALA A 1 101 ? -4.343 5.089 19.804 1.00 89.75 101 ALA A N 1
ATOM 755 C CA . ALA A 1 101 ? -4.761 3.868 20.489 1.00 89.75 101 ALA A CA 1
ATOM 756 C C . ALA A 1 101 ? -3.778 3.446 21.595 1.00 89.75 101 ALA A C 1
ATOM 758 O O . ALA A 1 101 ? -4.212 3.034 22.668 1.00 89.75 101 ALA A O 1
ATOM 759 N N . ILE A 1 102 ? -2.468 3.581 21.360 1.00 89.19 102 ILE A N 1
ATOM 760 C CA . ILE A 1 102 ? -1.435 3.321 22.374 1.00 89.19 102 ILE A CA 1
ATOM 761 C C . ILE A 1 102 ? -1.561 4.312 2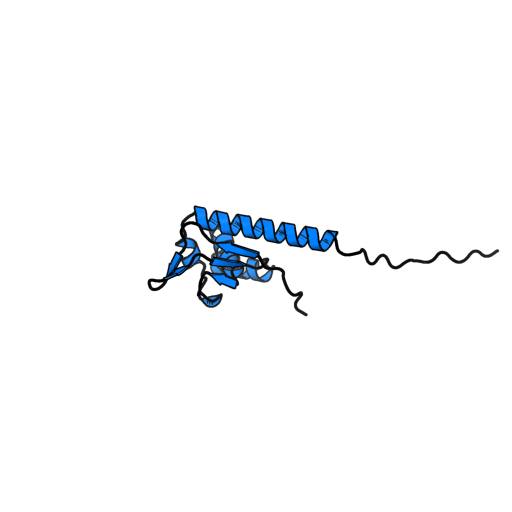3.539 1.00 89.19 102 ILE A C 1
ATOM 763 O O . ILE A 1 102 ? -1.525 3.894 24.690 1.00 89.19 102 ILE A O 1
ATOM 767 N N . ALA A 1 103 ? -1.745 5.604 23.259 1.00 89.25 103 ALA A N 1
ATOM 768 C CA . ALA A 1 103 ? -1.873 6.638 24.287 1.00 89.25 103 ALA A CA 1
ATOM 769 C C . ALA A 1 103 ? -3.159 6.510 25.124 1.00 89.25 103 ALA A C 1
ATOM 771 O O . ALA A 1 103 ? -3.174 6.891 26.291 1.00 89.25 103 ALA A O 1
ATOM 772 N N . ALA A 1 104 ? -4.234 5.982 24.534 1.00 84.69 104 ALA A N 1
ATOM 773 C CA . ALA A 1 104 ? -5.503 5.745 25.217 1.00 84.69 104 ALA A CA 1
ATOM 774 C C . ALA A 1 104 ? -5.529 4.439 26.032 1.00 84.69 104 ALA A C 1
ATOM 776 O O . ALA A 1 104 ? -6.466 4.224 26.804 1.00 84.69 104 ALA A O 1
ATOM 777 N N . ALA A 1 105 ? -4.541 3.552 25.866 1.00 78.94 105 ALA A N 1
ATOM 778 C CA . ALA A 1 105 ? -4.467 2.329 26.651 1.00 78.94 105 ALA A CA 1
ATOM 779 C C . ALA A 1 105 ? -4.178 2.683 28.123 1.00 78.94 105 ALA A C 1
ATOM 781 O O . ALA A 1 105 ? -3.236 3.431 28.393 1.00 78.94 105 ALA A O 1
ATOM 782 N N . PRO A 1 106 ? -4.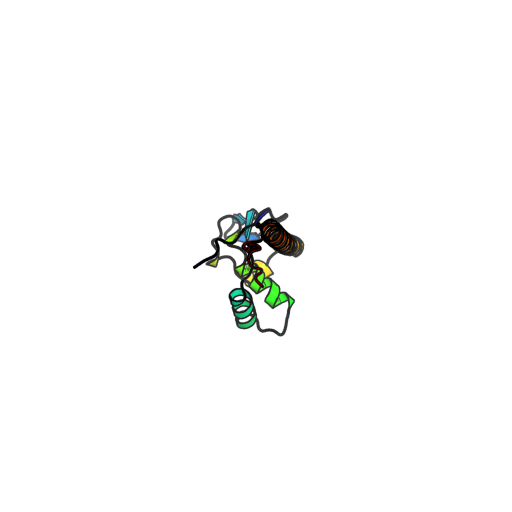961 2.176 29.095 1.00 72.38 106 PRO A N 1
ATOM 783 C CA . PRO A 1 106 ? -4.705 2.452 30.500 1.00 72.38 106 PRO A CA 1
ATOM 784 C C . PRO A 1 106 ? -3.310 1.940 30.863 1.00 72.38 106 PRO A C 1
ATOM 786 O O . PRO A 1 106 ? -3.022 0.752 30.714 1.00 72.38 106 PRO A O 1
ATOM 789 N N . ASN A 1 107 ? -2.444 2.842 31.335 1.00 59.28 107 ASN A N 1
ATOM 790 C CA . ASN A 1 107 ? -1.151 2.479 31.898 1.00 59.28 107 ASN A CA 1
ATOM 791 C C . ASN A 1 107 ? -1.387 1.412 32.970 1.00 59.28 107 ASN A C 1
ATOM 793 O O . ASN A 1 107 ? -1.983 1.695 34.009 1.00 59.28 107 ASN A O 1
ATOM 797 N N . SER A 1 108 ? -0.899 0.192 32.757 1.00 57.12 108 SER A N 1
ATOM 798 C CA . SER A 1 108 ? -0.772 -0.800 33.820 1.00 57.12 108 SER A CA 1
ATOM 799 C C . SER A 1 108 ? 0.373 -0.390 34.752 1.00 57.12 108 SER A C 1
ATOM 801 O O . SER A 1 108 ? 1.381 -1.082 34.867 1.00 57.12 108 SER A O 1
ATOM 803 N N . SER A 1 109 ? 0.249 0.767 35.402 1.00 51.28 109 SER A N 1
ATOM 804 C CA . SER A 1 109 ? 0.981 1.062 36.624 1.00 51.28 109 SER A CA 1
ATOM 805 C C . SER A 1 109 ? 0.302 0.261 37.727 1.00 51.28 109 SER A C 1
ATOM 807 O O . SER A 1 109 ? -0.671 0.708 38.336 1.00 51.28 109 SER A O 1
ATOM 809 N N . ALA A 1 110 ? 0.774 -0.970 37.925 1.00 51.59 110 ALA A N 1
ATOM 810 C CA . ALA A 1 110 ? 0.453 -1.733 39.114 1.00 51.59 110 ALA A CA 1
ATOM 811 C C . ALA A 1 110 ? 0.808 -0.875 40.335 1.00 51.59 110 ALA A C 1
ATOM 813 O O . ALA A 1 110 ? 1.944 -0.434 40.502 1.00 51.59 110 ALA A O 1
ATOM 814 N N . SER A 1 111 ? -0.213 -0.608 41.142 1.00 48.16 111 SER A N 1
ATOM 815 C CA . SER A 1 111 ? -0.131 0.029 42.444 1.00 48.16 111 SER A CA 1
ATOM 816 C C . SER A 1 111 ? 0.902 -0.700 43.308 1.00 48.16 111 SER A C 1
ATOM 818 O O . SER A 1 111 ? 0.630 -1.794 43.796 1.00 48.16 111 SER A O 1
ATOM 820 N N . ALA A 1 112 ? 2.077 -0.106 43.522 1.00 52.47 112 ALA A N 1
ATOM 821 C CA . ALA A 1 112 ? 2.887 -0.450 44.682 1.00 52.47 112 ALA A CA 1
ATOM 822 C C . ALA A 1 112 ? 2.245 0.261 45.875 1.00 52.47 112 ALA A C 1
ATOM 824 O O . ALA A 1 112 ? 2.468 1.445 46.118 1.00 52.47 112 ALA A O 1
ATOM 825 N N . THR A 1 113 ? 1.347 -0.462 46.538 1.00 45.41 113 THR A N 1
ATOM 826 C CA . THR A 1 113 ? 0.781 -0.107 47.834 1.00 45.41 113 THR A CA 1
ATOM 827 C C . THR A 1 113 ? 1.887 0.267 48.810 1.00 45.41 113 THR A C 1
ATOM 829 O O . THR A 1 113 ? 2.765 -0.538 49.118 1.00 45.41 113 THR A O 1
ATOM 832 N N . ASP A 1 114 ? 1.777 1.498 49.296 1.00 55.31 114 ASP A N 1
ATOM 833 C CA . ASP A 1 114 ? 2.129 1.920 50.643 1.00 55.31 114 ASP A CA 1
ATOM 834 C C . ASP A 1 114 ? 1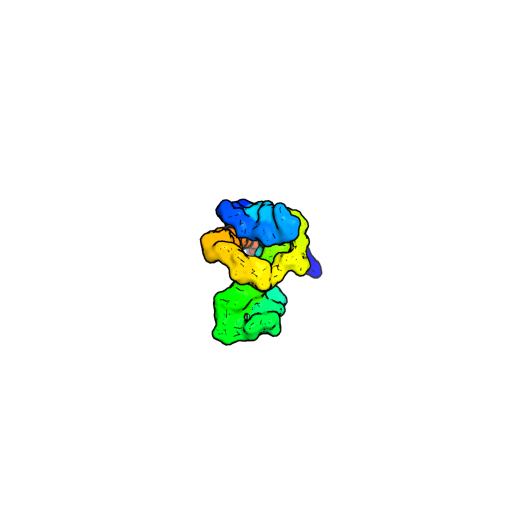.890 0.792 51.657 1.00 55.31 114 ASP A C 1
ATOM 836 O O . ASP A 1 114 ? 0.755 0.345 51.826 1.00 55.31 114 ASP A O 1
ATOM 840 N N . SER A 1 115 ? 2.964 0.302 52.276 1.00 56.50 115 SER A N 1
ATOM 841 C CA . SER A 1 115 ? 2.993 -0.240 53.640 1.00 56.50 115 SER A CA 1
ATOM 842 C C . SER A 1 115 ? 4.397 -0.749 53.953 1.00 56.50 115 SER A C 1
ATOM 844 O O . SER A 1 115 ? 4.841 -1.743 53.384 1.00 56.50 115 SER A O 1
ATOM 846 N N . SER A 1 116 ? 5.095 -0.044 54.849 1.00 50.62 116 SER A N 1
ATOM 847 C CA . SER A 1 116 ? 5.618 -0.598 56.112 1.00 50.62 116 SER A CA 1
ATOM 848 C C . SER A 1 116 ? 6.717 0.301 56.690 1.00 50.62 116 SER A C 1
ATOM 850 O O . SER A 1 116 ? 7.894 0.174 56.368 1.00 50.62 116 SER A O 1
ATOM 852 N N . LYS A 1 117 ? 6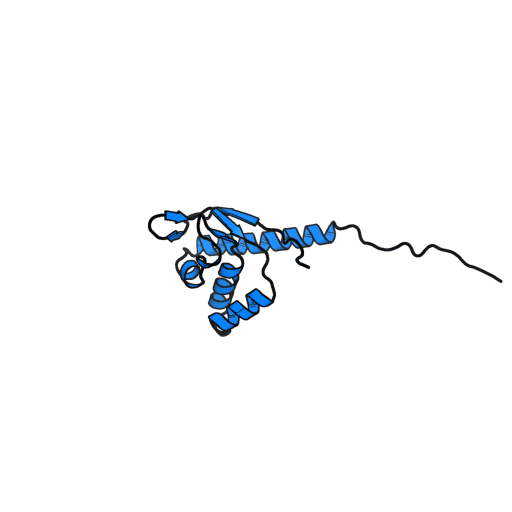.327 1.165 57.635 1.00 52.47 117 LYS A N 1
ATOM 853 C CA . LYS A 1 117 ? 7.181 1.501 58.788 1.00 52.47 117 LYS A CA 1
ATOM 854 C C . LYS A 1 117 ? 7.356 0.216 59.614 1.00 52.47 117 LYS A C 1
ATOM 856 O O . LYS A 1 117 ? 6.364 -0.501 59.774 1.00 52.47 117 LYS A O 1
ATOM 861 N N . PRO A 1 118 ? 8.543 -0.072 60.175 1.00 55.09 118 PRO A N 1
ATOM 862 C CA . PRO A 1 118 ? 8.620 0.033 61.637 1.00 55.09 118 PRO A CA 1
ATOM 863 C C . PRO A 1 118 ? 9.993 0.435 62.223 1.00 55.09 118 PRO A C 1
ATOM 865 O O . PRO A 1 118 ? 11.031 0.178 61.627 1.00 55.09 118 PRO A O 1
ATOM 868 N N . VAL A 1 119 ? 9.877 1.033 63.421 1.00 52.19 119 VAL A N 1
ATOM 869 C CA . VAL A 1 119 ? 10.777 1.139 64.600 1.00 52.19 119 VAL A CA 1
ATOM 870 C C . VAL A 1 119 ? 12.240 1.524 64.389 1.00 52.19 119 VAL A C 1
ATOM 872 O O . VAL A 1 119 ? 13.046 0.671 63.971 1.00 52.19 119 VAL A O 1
#

Radius of gyration: 20.1 Å; Cα contacts (8 Å, |Δi|>4): 139; chains: 1; bounding box: 31×26×82 Å

Mean predicted aligned error: 7.39 Å